Protein 1HGZ (pdb70)

InterPro domains:
  IPR023390 Bacteriophage M13, G8P, capsid domain superfamily [G3DSA:1.20.5.80] (1-46)

Foldseek 3Di:
DPVVVVVCVVVVVVVPPCVVQPVVNVCVVVVVVVVVVVVVCVVVVD

Nearest PDB structures (foldseek):
  1hgz-assembly1_A-1  TM=1.022E+00  e=1.481E-06  Thermus phage PH75

B-factor: mean 48.52, std 39.21, range [4.0, 100.0]

Sequence (46 aa):
MDFNPSEVASQVTNYIQAIAAAGVGVLALAIGLSAAWKYAKRFLKG

Secondary structure (DSSP, 8-state):
--HHHHHTHHHHHHHHHHHHHIIIIITHHHHHHHHHHHHHHHHHH-

Organism: Thermus phage PH75 (NCBI:txid144736)

Radius of gyration: 19.56 Å; Cα contacts (8 Å, |Δi|>4): 9; chains: 1; bounding box: 15×22×63 Å

Structure (mmCIF, N/CA/C/O backbone):
data_1HGZ
#
_entry.id   1HGZ
#
_cell.length_a   1.000
_cell.length_b   1.000
_cell.length_c   1.000
_cell.angle_alpha   90.00
_cell.angle_beta   90.00
_cell.angle_gamma   90.00
#
_symmetry.space_group_name_H-M   'P 1'
#
loop_
_atom_site.group_PDB
_atom_site.id
_atom_site.type_symbol
_atom_site.label_atom_id
_atom_site.label_alt_id
_atom_site.label_comp_id
_atom_site.label_asym_id
_atom_site.label_entity_id
_atom_site.label_seq_id
_atom_site.pdbx_PDB_ins_code
_atom_site.Cartn_x
_atom_site.Cartn_y
_atom_site.Cartn_z
_atom_site.occupancy
_atom_site.B_iso_o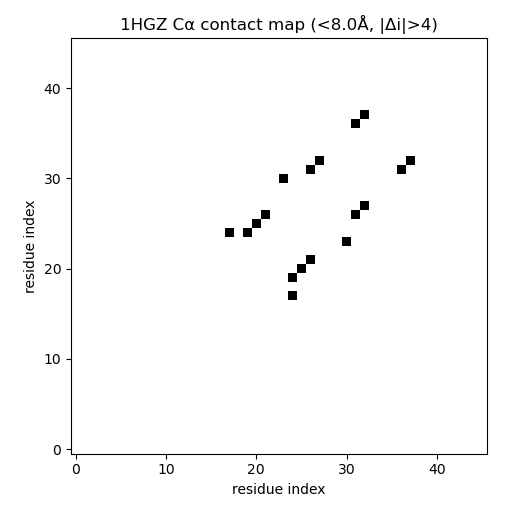r_equiv
_atom_site.auth_seq_id
_atom_site.auth_comp_id
_atom_site.auth_asym_id
_a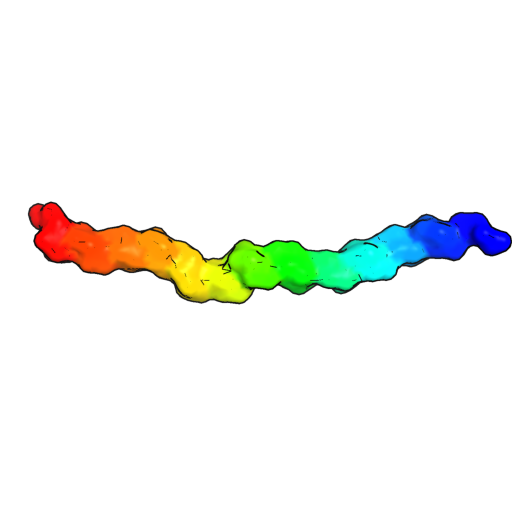tom_site.auth_atom_id
_atom_site.pdbx_PDB_model_num
ATOM 1 N N . MET A 1 1 ? -1.806 -26.502 43.098 1.00 4.35 1 MET A N 1
ATOM 2 C CA . MET A 1 1 ? -2.248 -26.636 41.692 1.00 4.35 1 MET A CA 1
ATOM 3 C C . MET A 1 1 ? -1.354 -25.753 40.771 1.00 4.35 1 MET A C 1
ATOM 4 O O . MET A 1 1 ? -1.599 -24.556 40.610 1.00 4.35 1 MET A O 1
ATOM 20 N N . ASP A 1 2 ? -0.304 -26.377 40.182 1.00 4.07 2 ASP A N 1
ATOM 21 C CA . ASP A 1 2 ? 0.651 -25.689 39.289 1.00 4.07 2 ASP A CA 1
ATOM 22 C C . ASP A 1 2 ? 0.728 -26.377 37.918 1.00 4.07 2 ASP A C 1
ATOM 23 O O . ASP A 1 2 ? 0.828 -25.668 36.912 1.00 4.07 2 ASP A O 1
ATOM 32 N N . PHE A 1 3 ? 0.614 -27.780 37.908 1.00 20.23 3 PHE A N 1
ATOM 33 C CA . PHE A 1 3 ? 0.585 -28.668 36.640 1.00 20.23 3 PHE A CA 1
ATOM 34 C C . PHE A 1 3 ? -0.648 -28.216 35.777 1.00 20.23 3 PHE A C 1
ATOM 35 O O . PHE A 1 3 ? -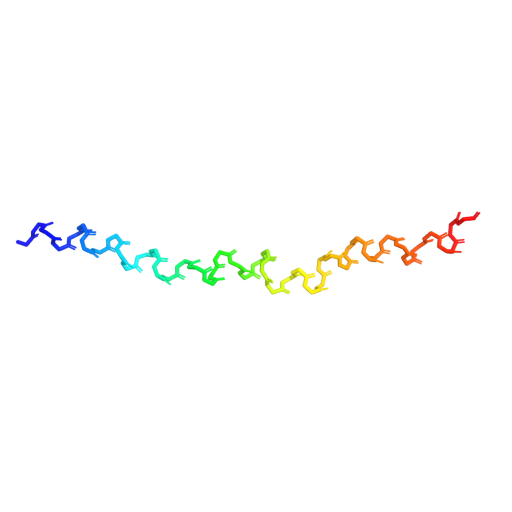0.688 -28.410 34.55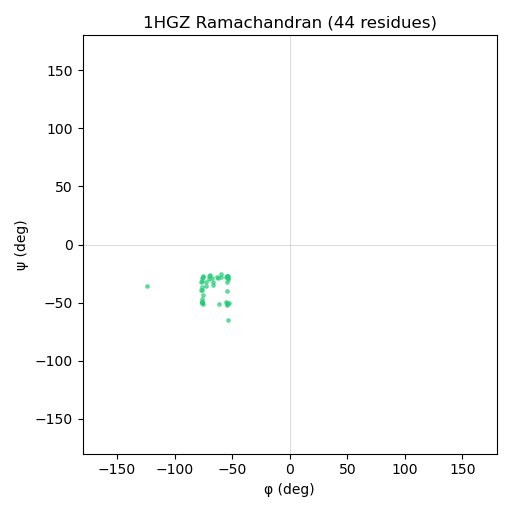7 1.00 20.23 3 PHE A O 1
ATOM 52 N N . ASN A 1 4 ? -1.647 -27.634 36.496 1.00 4.00 4 ASN A N 1
ATOM 53 C CA . ASN A 1 4 ? -2.937 -27.132 35.979 1.00 4.00 4 ASN A CA 1
ATOM 54 C C . ASN A 1 4 ? -2.731 -26.138 34.824 1.00 4.00 4 ASN A C 1
ATOM 55 O O . ASN A 1 4 ? -3.169 -26.384 33.690 1.00 4.00 4 ASN A O 1
ATOM 66 N N . PRO A 1 5 ? -2.103 -24.972 35.115 1.00 25.07 5 PRO A N 1
ATOM 67 C CA . PRO A 1 5 ? -1.897 -23.910 34.112 1.00 25.07 5 PRO A CA 1
ATOM 68 C C . PRO A 1 5 ? -1.169 -24.364 32.796 1.00 25.07 5 PRO A C 1
ATOM 69 O O . PRO A 1 5 ? -1.408 -23.755 31.745 1.00 25.07 5 PRO A O 1
ATOM 80 N N . SER A 1 6 ? -0.299 -25.425 32.857 1.00 21.96 6 SER A N 1
ATOM 81 C CA . SER A 1 6 ? 0.407 -25.994 31.659 1.00 21.96 6 SER A CA 1
ATOM 82 C C . SER A 1 6 ? -0.543 -26.890 30.773 1.00 21.96 6 SER A C 1
ATOM 83 O O . SER A 1 6 ? -0.626 -26.734 29.537 1.00 21.96 6 SER A O 1
ATOM 91 N N . GLU A 1 7 ? -1.250 -27.822 31.448 1.00 5.49 7 GLU A N 1
ATOM 92 C CA . GLU A 1 7 ? -2.200 -28.755 30.846 1.00 5.49 7 GLU A CA 1
ATOM 93 C C . GLU A 1 7 ? -3.180 -27.944 30.107 1.00 5.49 7 GLU A C 1
ATOM 94 O O . GLU A 1 7 ? -3.745 -28.407 29.151 1.00 5.49 7 GLU A O 1
ATOM 106 N N . VAL A 1 8 ? -3.353 -26.719 30.616 1.00 4.00 8 VAL A N 1
ATOM 107 C CA . VAL A 1 8 ? -4.245 -25.672 30.076 1.00 4.00 8 VAL A CA 1
ATOM 108 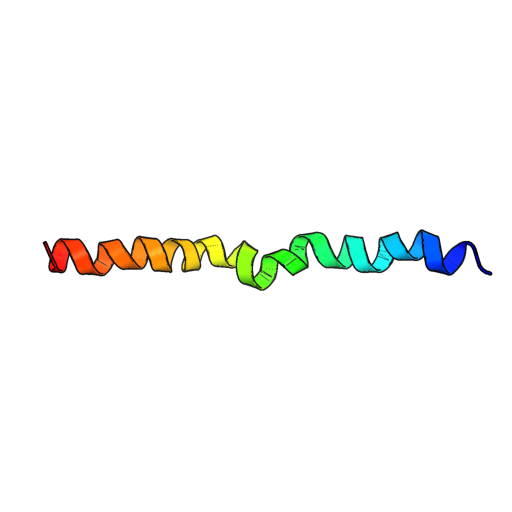C C . VAL A 1 8 ? -3.719 -25.134 28.781 1.00 4.00 8 VAL A C 1
ATOM 109 O O . VAL A 1 8 ? -4.470 -24.634 28.006 1.00 4.00 8 VAL A O 1
ATOM 122 N N . ALA A 1 9 ? -2.443 -25.178 28.557 1.00 4.00 9 ALA A N 1
ATOM 123 C CA . ALA A 1 9 ? -1.981 -24.663 27.330 1.00 4.00 9 ALA A CA 1
ATOM 124 C C . ALA A 1 9 ? -2.816 -25.411 26.297 1.00 4.00 9 ALA A C 1
ATOM 125 O O . ALA A 1 9 ? -3.173 -24.865 25.268 1.00 4.00 9 ALA A O 1
ATOM 132 N N . SER A 1 10 ? -3.236 -26.643 26.646 1.00 4.00 10 SER A N 1
ATOM 133 C CA . SER A 1 10 ? -4.139 -27.422 25.785 1.00 4.00 10 SER A CA 1
ATOM 134 C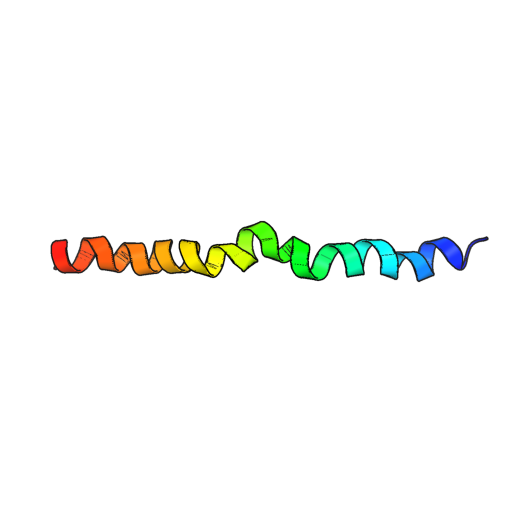 C . SER A 1 10 ? -5.507 -26.699 25.614 1.00 4.00 10 SER A C 1
ATOM 135 O O . SER A 1 10 ? -6.162 -26.891 24.631 1.00 4.00 10 SER A O 1
ATOM 143 N N . GLN A 1 11 ? -5.957 -25.902 26.591 1.00 4.00 11 GLN A N 1
ATOM 144 C CA . GLN A 1 11 ? -7.283 -25.180 26.529 1.00 4.00 11 GLN A CA 1
ATOM 145 C C . GLN A 1 11 ? -7.333 -23.958 25.539 1.00 4.00 11 GLN A C 1
ATOM 146 O O . GLN A 1 11 ? -8.370 -23.722 24.956 1.00 4.00 11 GLN A O 1
ATOM 160 N N . VAL A 1 12 ? -6.281 -23.161 25.345 1.00 4.00 12 VAL A N 1
ATOM 161 C CA . VAL A 1 12 ? -6.381 -22.046 24.351 1.00 4.00 12 VAL A CA 1
ATOM 162 C C . VAL A 1 12 ? -6.264 -22.648 22.907 1.00 4.00 12 VAL A C 1
ATOM 163 O O . VAL A 1 12 ? -7.024 -22.387 21.958 1.00 4.00 12 VAL A O 1
ATOM 176 N N . THR A 1 13 ? -5.235 -23.451 22.808 1.00 11.78 13 THR A N 1
ATOM 177 C CA . THR A 1 13 ? -4.806 -24.117 21.619 1.00 11.78 13 THR A CA 1
ATOM 178 C C . THR A 1 13 ? -5.916 -24.983 20.904 1.00 11.78 13 THR A C 1
ATOM 179 O O . THR A 1 13 ? -6.044 -24.965 19.644 1.00 11.78 13 THR A O 1
ATOM 190 N N . ASN A 1 14 ? -6.747 -25.704 21.650 1.00 20.55 14 ASN A N 1
ATOM 191 C CA . ASN A 1 14 ? -7.827 -26.468 21.027 1.00 20.55 14 ASN A CA 1
ATOM 192 C C . ASN A 1 14 ? -8.926 -25.483 20.607 1.00 20.55 14 ASN A C 1
ATOM 193 O O . ASN A 1 14 ? -9.637 -25.740 19.637 1.00 20.55 14 ASN A O 1
ATOM 204 N N . TYR A 1 15 ? -9.047 -24.343 21.325 1.00 10.99 15 TYR A N 1
ATOM 205 C CA . TYR A 1 15 ? -10.037 -23.308 20.987 1.00 10.99 15 TYR A CA 1
ATOM 206 C C . TYR A 1 15 ? -9.574 -22.623 19.650 1.00 10.99 15 TYR A C 1
ATOM 207 O O . TYR A 1 15 ? -10.362 -22.141 18.865 1.00 10.99 15 TYR A O 1
ATOM 225 N N . ILE A 1 16 ? -8.265 -22.586 19.425 1.00 11.37 16 ILE A N 1
ATOM 226 C CA . ILE A 1 16 ? -7.629 -21.976 18.233 1.00 11.37 16 ILE A CA 1
ATOM 227 C C . ILE A 1 16 ? -7.658 -22.721 16.871 1.00 11.37 16 ILE A C 1
ATOM 228 O O . ILE A 1 16 ? -7.545 -22.041 15.823 1.00 11.37 16 ILE A O 1
ATOM 244 N N . GLN A 1 17 ? -7.653 -24.090 16.780 1.00 18.00 17 GLN A N 1
ATOM 245 C CA . GLN A 1 17 ? -7.478 -24.687 15.375 1.00 18.00 17 GLN A CA 1
ATOM 246 C C . GLN A 1 17 ? -8.462 -24.190 14.386 1.00 18.00 17 GLN A C 1
ATOM 247 O O . GLN A 1 17 ? -8.073 -23.735 13.389 1.00 18.00 17 GLN A O 1
ATOM 261 N N . ALA A 1 18 ? -9.711 -24.230 14.634 1.00 4.00 18 ALA A N 1
ATOM 262 C CA . ALA A 1 18 ? -10.650 -23.727 13.668 1.00 4.00 18 ALA A CA 1
ATOM 263 C C . ALA A 1 18 ? -10.673 -22.221 13.689 1.00 4.00 18 ALA A C 1
ATOM 264 O O . ALA A 1 18 ? -10.831 -21.543 12.670 1.00 4.00 18 ALA A O 1
ATOM 271 N N . ILE A 1 19 ? -10.580 -21.711 14.868 1.00 21.21 19 ILE A N 1
ATOM 272 C CA . ILE A 1 19 ? -10.674 -20.298 15.071 1.00 21.21 19 ILE A CA 1
ATOM 273 C C . ILE A 1 19 ? -9.689 -19.521 14.244 1.00 21.21 19 ILE A C 1
ATOM 274 O O . ILE A 1 19 ? -10.049 -18.568 13.521 1.00 21.21 19 ILE A O 1
ATOM 290 N N . ALA A 1 20 ? -8.459 -19.919 14.290 1.00 5.44 20 ALA A N 1
ATOM 291 C CA . ALA A 1 20 ? -7.510 -19.190 13.545 1.00 5.44 20 ALA A CA 1
ATOM 292 C C . ALA A 1 20 ? -8.015 -19.124 12.134 1.00 5.44 20 ALA A C 1
ATOM 293 O O . ALA A 1 20 ? -7.781 -18.160 11.457 1.00 5.44 20 ALA A O 1
ATOM 300 N N . ALA A 1 21 ? -8.751 -20.147 11.740 1.00 10.58 21 ALA A N 1
ATOM 301 C CA . ALA A 1 21 ? -9.373 -20.292 10.392 1.00 10.58 21 ALA A CA 1
ATOM 302 C C . ALA A 1 21 ? -10.519 -19.308 10.103 1.00 10.58 21 ALA A C 1
ATOM 303 O O . ALA A 1 21 ? -10.959 -19.125 8.947 1.00 10.58 21 ALA A O 1
ATOM 310 N N . ALA A 1 22 ? -11.188 -18.833 11.125 1.00 6.36 22 ALA A N 1
ATOM 311 C CA . ALA A 1 22 ? -12.389 -18.116 10.799 1.00 6.36 22 ALA A CA 1
ATOM 312 C C . ALA A 1 22 ? -12.179 -16.990 9.764 1.00 6.36 22 ALA A C 1
ATOM 313 O O . ALA A 1 22 ? -12.886 -16.972 8.794 1.00 6.36 22 ALA A O 1
ATOM 320 N N . GLY A 1 23 ? -11.230 -16.111 9.932 1.00 5.20 23 GLY A N 1
ATOM 321 C CA . GLY A 1 23 ? -11.022 -15.084 8.946 1.00 5.20 23 GLY A CA 1
ATOM 322 C C . GLY A 1 23 ? -10.324 -15.604 7.729 1.00 5.20 23 GLY A C 1
ATOM 323 O O . GLY A 1 23 ? -10.772 -15.409 6.637 1.00 5.20 23 GLY A O 1
ATOM 327 N N . VAL A 1 24 ? -9.231 -16.299 7.925 1.00 7.21 24 VAL A N 1
ATOM 328 C CA . VAL A 1 24 ? -8.510 -16.905 6.816 1.00 7.21 24 VAL A CA 1
ATOM 329 C C . VAL A 1 24 ? -9.156 -18.195 6.250 1.00 7.21 24 VAL A C 1
ATOM 330 O O . VAL A 1 24 ? -9.023 -18.495 5.040 1.00 7.21 24 VAL A O 1
ATOM 343 N N . GLY A 1 25 ? -9.693 -19.022 7.187 1.00 29.41 25 GLY A N 1
ATOM 344 C CA . GLY A 1 25 ? -10.202 -20.370 6.853 1.00 29.41 25 GLY A CA 1
ATOM 345 C C . GLY A 1 25 ? -11.544 -20.558 6.139 1.00 29.41 25 GLY A C 1
ATOM 346 O O . GLY A 1 25 ? -11.573 -21.266 5.126 1.00 29.41 25 GLY A O 1
ATOM 350 N N . VAL A 1 26 ? -12.659 -19.977 6.569 1.00 28.42 26 VAL A N 1
ATOM 351 C CA . VAL A 1 26 ? -13.876 -20.204 5.768 1.00 28.42 26 VAL A CA 1
ATOM 352 C C . VAL A 1 26 ? -13.795 -19.340 4.542 1.00 28.42 26 V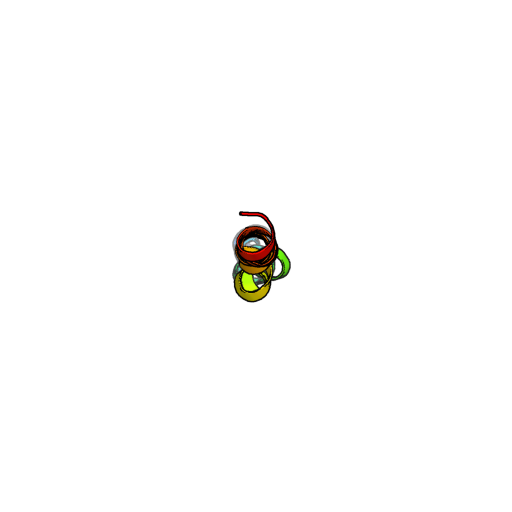AL A C 1
ATOM 353 O O . VAL A 1 26 ? -14.159 -19.733 3.412 1.00 28.42 26 VAL A O 1
ATOM 366 N N . LEU A 1 27 ? -13.226 -18.179 4.800 1.00 8.50 27 LEU A N 1
ATOM 367 C CA . LEU A 1 27 ? -12.980 -17.186 3.803 1.00 8.50 27 LEU A CA 1
ATOM 368 C C . LEU A 1 27 ? -12.218 -17.656 2.640 1.00 8.50 27 LEU A C 1
ATOM 369 O O . LEU A 1 27 ? -12.403 -17.120 1.659 1.00 8.50 27 LEU A O 1
ATOM 385 N N . ALA A 1 28 ? -11.390 -18.622 2.683 1.00 5.97 28 ALA A N 1
ATOM 386 C CA . ALA A 1 28 ? -10.747 -18.996 1.441 1.00 5.97 28 ALA A CA 1
ATOM 387 C C . ALA A 1 28 ? -11.838 -19.255 0.374 1.00 5.97 28 ALA A C 1
ATOM 388 O O . ALA A 1 28 ? -11.560 -19.112 -0.841 1.00 5.97 28 ALA A O 1
ATOM 395 N N . LEU A 1 29 ? -13.084 -19.663 0.767 1.00 12.30 29 LEU A N 1
ATOM 396 C CA . LEU A 1 29 ? -14.109 -19.879 -0.272 1.00 12.30 29 LEU A CA 1
ATOM 397 C C . LEU A 1 29 ? -14.361 -18.517 -1.000 1.00 12.30 29 LEU A C 1
ATOM 398 O O . LEU A 1 29 ? -14.184 -18.446 -2.236 1.00 12.30 29 LEU A O 1
ATOM 414 N N . ALA A 1 30 ? -14.619 -17.424 -0.214 1.00 4.00 30 ALA A N 1
ATOM 415 C CA . ALA A 1 30 ? -14.745 -16.006 -0.701 1.00 4.00 30 ALA A CA 1
ATOM 416 C C . ALA A 1 30 ? -13.409 -15.300 -1.025 1.00 4.00 30 ALA A C 1
ATOM 417 O O . ALA A 1 30 ? -13.368 -14.389 -1.797 1.00 4.00 30 ALA A O 1
ATOM 424 N N . ILE A 1 31 ? -12.359 -15.611 -0.327 1.00 4.00 31 ILE A N 1
ATOM 425 C CA . ILE A 1 31 ? -11.063 -14.944 -0.504 1.00 4.00 31 ILE A CA 1
ATOM 426 C C . ILE A 1 31 ? -10.300 -15.409 -1.760 1.00 4.00 31 ILE A C 1
ATOM 427 O O . ILE A 1 31 ? -9.758 -14.623 -2.499 1.00 4.00 31 ILE A O 1
ATOM 443 N N . GLY A 1 32 ? -10.203 -16.675 -2.014 1.00 4.00 32 GLY A N 1
ATOM 444 C CA . GLY A 1 32 ? -9.477 -17.013 -3.173 1.00 4.00 32 GLY A CA 1
ATOM 445 C C . GLY A 1 32 ? -10.154 -16.233 -4.211 1.00 4.00 32 GLY A C 1
ATOM 446 O O . GLY A 1 32 ? -9.554 -15.701 -5.093 1.00 4.00 32 GLY A O 1
ATOM 450 N N . LEU A 1 33 ? -11.435 -16.084 -3.969 1.00 12.05 33 LEU A N 1
ATOM 451 C CA . LEU A 1 33 ? -12.336 -15.308 -4.768 1.00 12.05 33 LEU A CA 1
ATOM 452 C C . LEU A 1 33 ? -11.884 -13.904 -4.960 1.00 12.05 33 LEU A C 1
ATOM 453 O O . LEU A 1 33 ? -12.241 -13.296 -5.926 1.00 12.05 33 LEU A O 1
ATOM 469 N N . SER A 1 34 ? -11.136 -13.379 -4.062 1.00 7.96 34 SER A N 1
ATOM 470 C CA . SER A 1 34 ? -10.609 -12.051 -4.233 1.00 7.96 34 SER A CA 1
ATOM 471 C C . SER A 1 34 ? -9.632 -12.159 -5.401 1.00 7.96 34 SER A C 1
ATOM 472 O O . SER A 1 34 ? -9.492 -11.239 -6.212 1.00 7.96 34 SER A O 1
ATOM 480 N N . ALA A 1 35 ? -9.017 -13.371 -5.474 1.00 6.19 35 ALA A N 1
ATOM 481 C CA . ALA A 1 35 ? -8.107 -13.780 -6.562 1.00 6.19 35 ALA A CA 1
ATOM 482 C C . ALA A 1 35 ? -8.955 -14.117 -7.802 1.00 6.19 35 ALA A C 1
ATOM 483 O O . ALA A 1 35 ? -8.740 -13.608 -8.895 1.00 6.19 35 ALA A O 1
ATOM 490 N N . ALA A 1 36 ? -9.976 -14.938 -7.552 1.00 4.00 36 ALA A N 1
ATOM 491 C CA . ALA A 1 36 ? -10.964 -15.320 -8.536 1.00 4.00 36 ALA A CA 1
ATOM 492 C C . ALA A 1 36 ? -11.655 -14.070 -8.916 1.00 4.00 36 ALA A C 1
ATOM 493 O O . ALA A 1 36 ? -12.159 -13.907 -9.981 1.00 4.00 36 ALA A O 1
ATOM 500 N N . TRP A 1 37 ? -11.681 -13.181 -8.014 1.00 4.05 37 TRP A N 1
ATOM 501 C CA . TRP A 1 37 ? -12.298 -11.943 -8.283 1.00 4.05 37 TRP A CA 1
ATOM 502 C C . TRP A 1 37 ? -11.445 -11.243 -9.368 1.00 4.05 37 TRP A C 1
ATOM 503 O O . TRP A 1 37 ? -11.984 -10.604 -10.268 1.00 4.05 37 TRP A O 1
ATOM 524 N N . LYS A 1 38 ? -10.105 -11.429 -9.345 1.00 9.74 38 LYS A N 1
ATOM 525 C CA . LYS A 1 38 ? -9.262 -10.827 -10.397 1.00 9.74 38 LYS A CA 1
ATOM 526 C C . LYS A 1 38 ? -9.699 -11.208 -11.796 1.00 9.74 38 LYS A C 1
ATOM 527 O O . LYS A 1 38 ? -9.876 -10.386 -12.683 1.00 9.74 38 LYS A O 1
ATOM 546 N N . TYR A 1 39 ? -9.854 -12.462 -11.985 1.00 4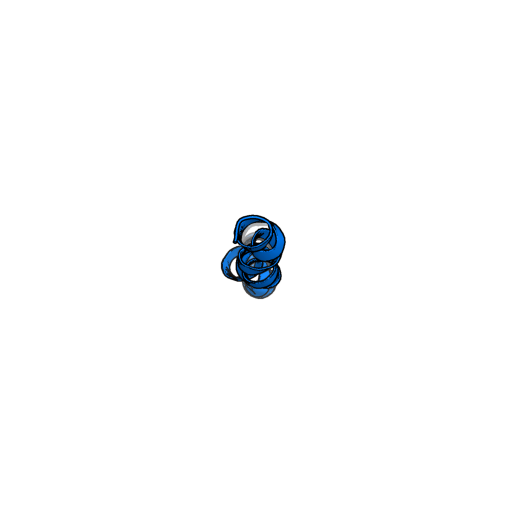.76 39 TYR A N 1
ATOM 547 C CA . TYR A 1 39 ? -10.206 -12.951 -13.271 1.00 4.76 39 TYR A CA 1
ATOM 548 C C . TYR A 1 39 ? -11.519 -12.317 -13.647 1.00 4.76 39 TYR A C 1
ATOM 549 O O . TYR A 1 39 ? -11.840 -12.142 -14.803 1.00 4.76 39 TYR A O 1
ATOM 567 N N . ALA A 1 40 ? -12.305 -11.983 -12.650 1.00 10.04 40 ALA A N 1
ATOM 568 C CA . ALA A 1 40 ? -13.582 -11.405 -12.944 1.00 10.04 40 ALA A CA 1
ATOM 569 C C . ALA A 1 40 ? -13.393 -10.204 -13.827 1.00 10.04 40 ALA A C 1
ATOM 570 O O . ALA A 1 40 ? -14.036 -10.067 -14.822 1.00 10.04 40 ALA A O 1
ATOM 577 N N . LYS A 1 41 ? -12.527 -9.347 -13.438 1.00 4.00 41 LYS A N 1
ATOM 578 C CA . LYS A 1 41 ? -12.262 -8.160 -14.174 1.00 4.00 41 LYS A CA 1
ATOM 579 C C . LYS A 1 41 ? -11.403 -8.287 -15.452 1.00 4.00 41 LYS A C 1
ATOM 580 O O . LYS A 1 41 ? -11.529 -7.450 -16.297 1.00 4.00 41 LYS A O 1
ATOM 599 N N . ARG A 1 42 ? -10.479 -9.269 -15.559 1.00 4.00 42 ARG A N 1
ATOM 600 C CA . ARG A 1 42 ? -9.507 -9.423 -16.760 1.00 4.00 42 ARG A CA 1
ATOM 601 C C . ARG A 1 42 ? -10.112 -9.920 -18.117 1.00 4.00 42 ARG A C 1
ATOM 602 O O . ARG A 1 42 ? -9.642 -9.577 -19.179 1.00 4.00 42 ARG A O 1
ATOM 623 N N . PHE A 1 43 ? -11.105 -10.740 -18.064 1.00 4.00 43 PHE A N 1
ATOM 624 C CA . PHE A 1 43 ? -11.699 -11.223 -19.231 1.00 4.00 43 PHE A CA 1
ATOM 625 C C . PHE A 1 43 ? -12.338 -10.053 -19.823 1.00 4.00 43 PHE A C 1
ATOM 626 O O . PHE A 1 43 ? -12.463 -9.921 -21.042 1.00 4.00 43 PHE A O 1
ATOM 643 N N . LEU A 1 44 ? -12.694 -9.170 -18.903 1.00 21.09 44 LEU A N 1
ATOM 644 C CA . LEU A 1 44 ? -13.302 -7.857 -19.210 1.00 21.09 44 LEU A CA 1
ATOM 645 C C . LEU A 1 44 ? -12.138 -6.869 -19.760 1.00 21.09 44 LEU A C 1
ATOM 646 O O . LEU A 1 44 ? -12.338 -6.122 -20.775 1.00 21.09 44 LEU A O 1
ATOM 662 N N . LYS A 1 45 ? -10.948 -6.957 -18.997 1.00 19.87 45 LYS A N 1
ATOM 663 C CA . LYS A 1 45 ? -9.603 -6.210 -19.102 1.00 19.87 45 LYS A CA 1
ATOM 664 C C . LYS A 1 45 ? -8.662 -6.623 -20.221 1.00 19.87 45 LYS A C 1
ATOM 665 O O . LYS A 1 45 ? -7.797 -5.840 -20.564 1.00 19.87 45 LYS A O 1
ATOM 684 N N . GLY A 1 46 ? -8.730 -7.858 -20.671 1.00 4.09 46 GLY A N 1
ATOM 685 C CA . GLY A 1 46 ? -7.839 -8.354 -21.710 1.00 4.09 46 GLY A CA 1
ATOM 686 C C . GLY A 1 46 ? -8.004 -7.667 -23.101 1.00 4.09 46 GLY A C 1
ATOM 687 O O . GLY A 1 46 ? -7.086 -7.779 -23.892 1.00 4.09 46 GLY A O 1
#

Solvent-accessible surface area: 4380 Å² total; per-residue (Å²): 215,119,179,69,87,81,121,66,62,70,103,95,86,112,150,74,150,78,98,69,38,65,42,117,32,102,71,61,141,68,80,35,86,70,52,41,140,107,103,46,97,118,153,147,164,118

CATH classification: 1.20.5.80